Protein AF-A0A1I0P6A0-F1 (afdb_monomer_lite)

Sequence (98 aa):
MSAVTQSPRYTEISVSDHAYERWAERSSRPKLNPRVAWLEAIPVDYPSAKPPAEYARYHEVTEMILLADPNGRLVTCIPLEHRSQNEQQYVRSQVTDE

Secondary structure (DSSP, 8-state):
------PPPTTT-EE-HHHHHHHHHH-S-TTS-HHHHHHHPEEE--TT--TT--EEEEEGGGTEEEEE-TTSEEEEEEEGGGS-HHHHHHHHHTT---

Foldseek 3Di:
DPPLPDADALVQADEDPQALVQLCVQWPCNVDDVSVLVNQWAWDDDPPDDPQFDTWTARPVRQKIFTDGPRRYGDHIDRLVVDDPVRSVRRVVVPDDD

Structure (mmCIF, N/CA/C/O backbone):
data_AF-A0A1I0P6A0-F1
#
_entry.id   AF-A0A1I0P6A0-F1
#
loop_
_atom_site.group_PDB
_atom_site.id
_atom_site.type_symbol
_atom_site.label_atom_id
_atom_site.label_alt_id
_atom_site.label_comp_id
_atom_site.label_asym_id
_atom_site.label_entity_id
_atom_site.label_seq_id
_atom_site.pdbx_PDB_ins_code
_atom_site.Cartn_x
_atom_site.Cartn_y
_atom_site.Cartn_z
_atom_site.occupancy
_atom_site.B_iso_or_equiv
_atom_site.auth_seq_id
_atom_site.auth_comp_id
_atom_site.auth_asym_id
_atom_site.auth_atom_id
_atom_site.pdbx_PDB_model_num
ATOM 1 N N . MET A 1 1 ? -6.133 24.167 1.535 1.00 35.09 1 MET A N 1
ATOM 2 C CA . MET A 1 1 ? -6.410 23.101 0.554 1.00 35.09 1 MET A CA 1
ATOM 3 C C . MET A 1 1 ? -5.128 22.301 0.422 1.00 35.09 1 MET A C 1
ATOM 5 O O . MET A 1 1 ? -4.202 22.792 -0.210 1.00 35.09 1 MET A O 1
ATOM 9 N N . SER A 1 2 ? -5.002 21.174 1.130 1.00 38.56 2 SER A N 1
ATOM 10 C CA . SER A 1 2 ? -3.827 20.310 0.973 1.00 38.56 2 SER A CA 1
ATOM 11 C C . SER A 1 2 ? -3.871 19.728 -0.430 1.00 38.56 2 SER A C 1
ATOM 13 O O . SER A 1 2 ? -4.839 19.064 -0.792 1.00 38.56 2 SER A O 1
ATOM 15 N N . ALA A 1 3 ? -2.871 20.053 -1.242 1.00 42.69 3 ALA A N 1
ATOM 16 C CA . ALA A 1 3 ? -2.705 19.446 -2.546 1.00 42.69 3 ALA A CA 1
ATOM 17 C C . ALA A 1 3 ? -2.431 17.958 -2.314 1.00 42.69 3 ALA A C 1
ATOM 19 O O . ALA A 1 3 ? -1.350 17.597 -1.859 1.00 42.69 3 ALA A O 1
ATOM 20 N N . VAL A 1 4 ? -3.419 17.101 -2.572 1.00 56.06 4 VAL A N 1
ATOM 21 C CA . VAL A 1 4 ? -3.163 15.669 -2.713 1.00 56.06 4 VAL A CA 1
ATOM 22 C C . VAL A 1 4 ? -2.219 15.550 -3.904 1.00 56.06 4 VAL A C 1
ATOM 24 O O . VAL A 1 4 ? -2.630 15.767 -5.045 1.00 56.06 4 VAL A O 1
ATOM 27 N N . THR A 1 5 ? -0.933 15.313 -3.644 1.00 59.06 5 THR A N 1
ATOM 28 C CA . THR A 1 5 ? 0.062 15.100 -4.696 1.00 59.06 5 THR A CA 1
ATOM 29 C C . THR A 1 5 ? -0.458 13.994 -5.608 1.00 59.06 5 THR A C 1
ATOM 31 O O . THR A 1 5 ? -0.829 12.915 -5.140 1.00 59.06 5 THR A O 1
ATOM 34 N N . GLN A 1 6 ? -0.563 14.282 -6.906 1.00 72.19 6 GLN A N 1
ATOM 35 C CA . GLN A 1 6 ? -1.159 13.362 -7.868 1.00 72.19 6 GLN A CA 1
ATOM 36 C C . GLN A 1 6 ? -0.322 12.077 -7.922 1.00 72.19 6 GLN A C 1
ATOM 38 O O . GLN A 1 6 ? 0.782 12.069 -8.455 1.00 72.19 6 GLN A O 1
ATOM 43 N N . SER A 1 7 ? -0.835 10.996 -7.332 1.00 78.06 7 SER A N 1
ATOM 44 C CA . SER A 1 7 ? -0.147 9.703 -7.317 1.00 78.06 7 SER A CA 1
ATOM 45 C C . SER A 1 7 ? -0.170 9.038 -8.706 1.00 78.06 7 SER A C 1
ATOM 47 O O . SER A 1 7 ? -1.125 9.260 -9.462 1.00 78.06 7 SER A O 1
ATOM 49 N N . PRO A 1 8 ? 0.832 8.198 -9.046 1.00 81.69 8 PRO A N 1
ATOM 50 C CA . PRO A 1 8 ? 0.958 7.549 -10.350 1.00 81.69 8 PRO A CA 1
ATOM 51 C C . PRO A 1 8 ? -0.317 6.837 -10.800 1.00 81.69 8 PRO A C 1
ATOM 53 O O . PRO A 1 8 ? -0.996 6.172 -10.005 1.00 81.69 8 PRO A O 1
ATOM 56 N N . ARG A 1 9 ? -0.637 6.932 -12.095 1.00 82.44 9 ARG A N 1
ATOM 57 C CA . ARG A 1 9 ? -1.789 6.221 -12.668 1.00 82.44 9 ARG A CA 1
ATOM 58 C C . ARG A 1 9 ? -1.510 4.721 -12.741 1.00 82.44 9 ARG A C 1
ATOM 60 O O . ARG A 1 9 ? -0.367 4.281 -12.814 1.00 82.44 9 ARG A O 1
ATOM 67 N N . TYR A 1 10 ? -2.562 3.908 -12.821 1.00 77.19 10 TYR A N 1
ATOM 68 C CA . TYR A 1 10 ? -2.407 2.452 -12.944 1.00 77.19 10 TYR A CA 1
ATOM 69 C C . TYR A 1 10 ? -1.629 2.022 -14.205 1.00 77.19 10 TYR A C 1
ATOM 71 O O . TYR A 1 10 ? -0.966 0.984 -14.213 1.00 77.19 10 TYR A O 1
ATOM 79 N N . THR A 1 11 ? -1.708 2.794 -15.294 1.00 80.25 11 THR A N 1
ATOM 80 C CA . THR A 1 11 ? -0.961 2.536 -16.536 1.00 80.25 11 THR A CA 1
ATOM 81 C C 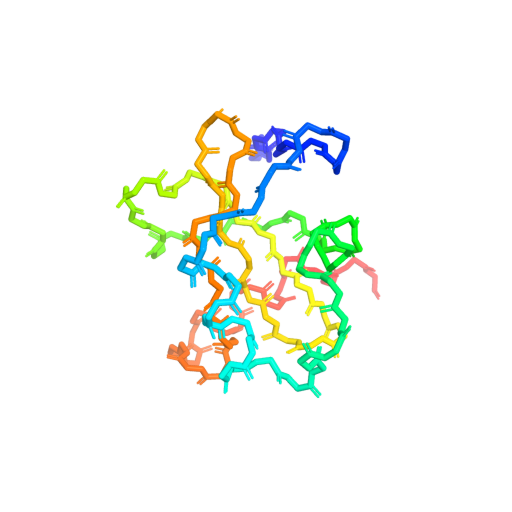. THR A 1 11 ? 0.537 2.748 -16.358 1.00 80.25 11 THR A C 1
ATOM 83 O O . THR A 1 11 ? 1.321 2.107 -17.048 1.00 80.25 11 THR A O 1
ATOM 86 N N . GLU A 1 12 ? 0.911 3.599 -15.406 1.00 84.00 12 GLU A N 1
ATOM 87 C CA . GLU A 1 12 ? 2.280 4.023 -15.110 1.00 84.00 12 GLU A CA 1
ATOM 88 C C . GLU A 1 12 ? 2.888 3.226 -13.947 1.00 84.00 12 GLU A C 1
ATOM 90 O O . GLU A 1 12 ? 4.095 3.291 -13.741 1.00 84.00 12 GLU A O 1
ATOM 95 N N . ILE A 1 13 ? 2.081 2.450 -13.205 1.00 92.81 13 ILE A N 1
ATOM 96 C CA . ILE A 1 13 ? 2.569 1.669 -12.067 1.00 92.81 13 ILE A CA 1
ATOM 97 C C . ILE A 1 13 ? 3.146 0.309 -12.504 1.00 92.81 13 ILE A C 1
ATOM 99 O O . ILE A 1 13 ? 2.492 -0.498 -13.176 1.00 92.81 13 ILE A O 1
ATOM 103 N N . SER A 1 14 ? 4.370 0.027 -12.068 1.00 96.06 14 SER A N 1
ATOM 104 C CA . SER A 1 14 ? 4.989 -1.303 -12.052 1.00 96.06 14 SER A CA 1
ATOM 105 C C . SER A 1 14 ? 4.987 -1.863 -10.628 1.00 96.06 14 SER A C 1
ATOM 107 O O . SER A 1 14 ? 4.869 -1.112 -9.665 1.00 96.06 14 SER A O 1
ATOM 109 N N . VAL A 1 15 ? 5.107 -3.179 -10.454 1.00 96.88 15 VAL A N 1
ATOM 110 C CA . VAL A 1 15 ? 5.115 -3.806 -9.119 1.00 96.88 15 VAL A CA 1
ATOM 111 C C . VAL A 1 15 ? 6.482 -4.434 -8.875 1.00 96.88 15 VAL A C 1
ATOM 113 O O . VAL A 1 15 ? 6.972 -5.181 -9.718 1.00 96.88 15 VAL A O 1
ATOM 116 N N . SER A 1 16 ? 7.129 -4.099 -7.756 1.00 97.38 16 SER A N 1
ATOM 117 C CA . SER A 1 16 ? 8.382 -4.749 -7.349 1.00 97.38 16 SER A CA 1
ATOM 118 C C . SER A 1 16 ? 8.157 -6.190 -6.884 1.00 97.38 16 SER A C 1
ATOM 120 O O . SER A 1 16 ? 7.087 -6.513 -6.369 1.00 97.38 16 SER A O 1
ATOM 122 N N . ASP A 1 17 ? 9.187 -7.034 -6.985 1.00 97.69 17 ASP A N 1
ATOM 123 C CA . ASP A 1 17 ? 9.141 -8.414 -6.475 1.00 97.69 17 ASP A CA 1
ATOM 124 C C . ASP A 1 17 ? 8.804 -8.436 -4.979 1.00 97.69 17 ASP A C 1
ATOM 126 O O . ASP A 1 17 ? 7.916 -9.164 -4.543 1.00 97.69 17 ASP A O 1
ATOM 130 N N . HIS A 1 18 ? 9.411 -7.527 -4.211 1.00 97.25 18 HIS A N 1
ATOM 131 C CA . HIS A 1 18 ? 9.107 -7.365 -2.793 1.00 97.25 18 HIS A CA 1
ATOM 132 C C . HIS A 1 18 ? 7.629 -7.037 -2.534 1.00 97.25 18 HIS A C 1
ATOM 134 O O . HIS A 1 18 ? 7.020 -7.584 -1.615 1.00 97.25 18 HIS A O 1
ATOM 140 N N . ALA A 1 19 ? 7.023 -6.150 -3.330 1.00 97.31 19 ALA A N 1
ATOM 141 C CA . ALA A 1 19 ? 5.603 -5.843 -3.194 1.00 97.31 19 ALA A CA 1
ATOM 142 C C . ALA A 1 19 ? 4.716 -7.052 -3.536 1.00 97.31 19 ALA A C 1
ATOM 144 O O . ALA A 1 19 ? 3.713 -7.255 -2.855 1.00 97.31 19 ALA A O 1
ATOM 145 N N . TYR A 1 20 ? 5.088 -7.877 -4.523 1.00 97.7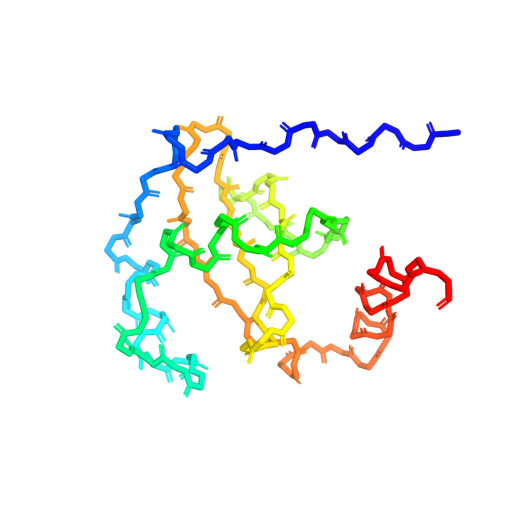5 20 TYR A N 1
ATOM 146 C CA . TYR A 1 20 ? 4.380 -9.131 -4.807 1.00 97.75 20 TYR A CA 1
ATOM 147 C C . TYR A 1 20 ? 4.448 -10.114 -3.636 1.00 97.75 20 TYR A C 1
ATOM 149 O O . TYR A 1 20 ? 3.415 -10.647 -3.235 1.00 97.75 20 TYR A O 1
ATOM 157 N N . GLU A 1 21 ? 5.633 -10.317 -3.059 1.00 97.81 21 GLU A N 1
ATOM 158 C CA . GLU A 1 21 ? 5.823 -11.186 -1.891 1.00 97.81 21 GLU A CA 1
ATOM 159 C C . GLU A 1 21 ? 4.971 -10.713 -0.710 1.00 97.81 21 GLU A C 1
ATOM 161 O O . GLU A 1 21 ? 4.173 -11.471 -0.160 1.00 97.81 21 GLU A O 1
ATOM 166 N N . ARG A 1 22 ? 5.065 -9.423 -0.359 1.00 98.06 22 ARG A N 1
ATOM 167 C CA . ARG A 1 22 ? 4.289 -8.864 0.757 1.00 98.06 22 ARG A CA 1
ATOM 168 C C . ARG A 1 22 ? 2.795 -8.890 0.507 1.00 98.06 22 ARG A C 1
ATOM 170 O O . ARG A 1 22 ? 2.040 -9.060 1.459 1.00 98.06 22 ARG A O 1
ATOM 177 N N . TRP A 1 23 ? 2.360 -8.744 -0.738 1.00 98.12 23 TRP A N 1
ATOM 178 C CA . TRP A 1 23 ? 0.953 -8.874 -1.079 1.00 98.12 23 TRP A CA 1
ATOM 179 C C . TRP A 1 23 ? 0.454 -10.302 -0.875 1.00 98.12 23 TRP A C 1
ATOM 181 O O . TRP A 1 23 ? -0.568 -10.494 -0.220 1.00 98.12 23 TRP A O 1
ATOM 191 N N . ALA A 1 24 ? 1.188 -11.294 -1.383 1.00 97.50 24 ALA A N 1
ATOM 192 C CA . ALA A 1 24 ? 0.836 -12.702 -1.229 1.00 97.50 24 ALA A CA 1
ATOM 193 C C . ALA A 1 24 ? 0.772 -13.127 0.249 1.00 97.50 24 ALA A C 1
ATOM 195 O O . ALA A 1 24 ? -0.084 -13.926 0.617 1.00 97.50 24 ALA A O 1
ATOM 196 N N . GLU A 1 25 ? 1.647 -12.569 1.089 1.00 97.44 25 GLU A N 1
ATOM 197 C CA . GLU A 1 25 ? 1.690 -12.843 2.528 1.00 97.44 25 GLU A CA 1
ATOM 198 C C . GLU A 1 25 ? 0.597 -12.127 3.334 1.00 97.44 25 GLU A C 1
ATOM 200 O O . GLU A 1 25 ? 0.106 -12.680 4.315 1.00 97.44 25 GLU A O 1
ATOM 205 N N . ARG A 1 26 ? 0.277 -10.872 2.992 1.00 97.25 26 ARG A N 1
ATOM 206 C CA . ARG A 1 26 ? -0.459 -9.962 3.892 1.00 97.25 26 ARG A CA 1
ATOM 207 C C . ARG A 1 26 ? -1.861 -9.605 3.418 1.00 97.25 26 ARG A C 1
ATOM 209 O O . ARG A 1 26 ? -2.667 -9.162 4.225 1.00 97.25 26 ARG A O 1
ATOM 216 N N . SER A 1 27 ? -2.139 -9.719 2.122 1.00 96.94 27 SER A N 1
ATOM 217 C CA . SER A 1 27 ? -3.440 -9.347 1.572 1.00 96.94 27 SER A CA 1
ATOM 218 C C . SER A 1 27 ? -4.487 -10.409 1.888 1.00 96.94 27 SER A 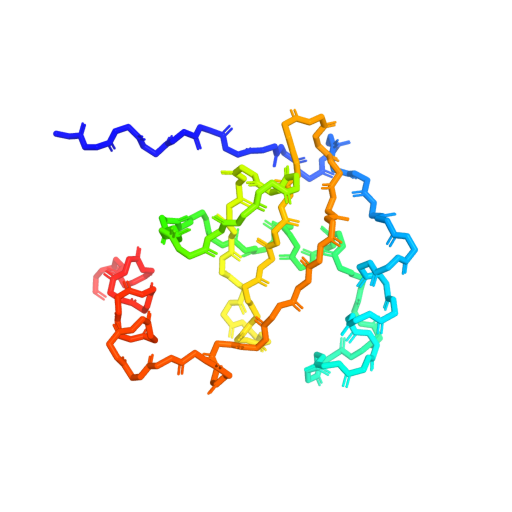C 1
ATOM 220 O O . SER A 1 27 ? -4.244 -11.604 1.727 1.00 96.94 27 SER A O 1
ATOM 222 N N . SER A 1 28 ? -5.704 -9.977 2.215 1.00 96.06 28 SER A N 1
ATOM 223 C CA . SER A 1 28 ? -6.876 -10.858 2.293 1.00 96.06 28 SER A CA 1
ATOM 224 C C . SER A 1 28 ? -7.296 -11.423 0.924 1.00 96.06 28 SER A C 1
ATOM 226 O O . SER A 1 28 ? -8.092 -12.361 0.852 1.00 96.06 28 SER A O 1
ATOM 228 N N . ARG A 1 29 ? -6.752 -10.887 -0.182 1.00 96.81 29 ARG A N 1
ATOM 229 C CA . ARG A 1 29 ? -6.992 -11.345 -1.562 1.00 96.81 29 ARG A CA 1
ATOM 230 C C . ARG A 1 29 ? -5.673 -11.584 -2.312 1.00 96.81 29 ARG A C 1
ATOM 232 O O . ARG A 1 29 ? -5.391 -10.887 -3.288 1.00 96.81 29 ARG A O 1
ATOM 239 N N . PRO A 1 30 ? -4.881 -12.608 -1.950 1.00 96.06 30 PRO A N 1
ATOM 240 C CA . PRO A 1 30 ? -3.539 -12.815 -2.509 1.00 96.06 30 PRO A CA 1
ATOM 241 C C . PRO A 1 30 ? -3.529 -13.136 -4.014 1.00 96.06 30 PRO A C 1
ATOM 243 O O . PRO A 1 30 ? -2.513 -12.959 -4.677 1.00 96.06 30 PRO A O 1
ATOM 246 N N . LYS A 1 31 ? -4.661 -13.588 -4.578 1.00 96.31 31 LYS A N 1
ATOM 247 C CA . LYS A 1 31 ? -4.815 -13.862 -6.020 1.00 96.31 31 LYS A CA 1
ATOM 248 C C . LYS A 1 31 ? -5.132 -12.615 -6.858 1.00 96.31 31 LYS A C 1
ATOM 250 O O . LYS A 1 31 ? -5.024 -12.676 -8.080 1.00 96.31 31 LYS A O 1
ATOM 255 N N . LEU A 1 32 ? -5.556 -11.513 -6.233 1.00 95.12 32 LEU A N 1
ATOM 256 C CA . LEU A 1 32 ? -5.754 -10.237 -6.924 1.00 95.12 32 LEU A CA 1
ATOM 257 C C . LEU A 1 32 ? -4.381 -9.641 -7.255 1.00 95.12 32 LEU A C 1
ATOM 259 O O . LEU A 1 32 ? -3.479 -9.684 -6.425 1.00 95.12 32 LEU A O 1
ATOM 263 N N . ASN A 1 33 ? -4.210 -9.079 -8.450 1.00 94.44 33 ASN A N 1
ATOM 264 C CA . ASN A 1 33 ? -2.953 -8.430 -8.813 1.00 94.44 33 ASN A CA 1
ATOM 265 C C . ASN A 1 33 ? -2.804 -7.095 -8.040 1.00 94.44 33 ASN A C 1
ATOM 267 O O . ASN A 1 33 ? -3.708 -6.261 -8.138 1.00 94.44 33 ASN A O 1
ATOM 271 N N . PRO A 1 34 ? -1.679 -6.830 -7.341 1.00 96.00 34 PRO A N 1
ATOM 272 C CA . PRO A 1 34 ? -1.450 -5.569 -6.620 1.00 96.00 34 PRO A CA 1
ATOM 273 C C . PRO A 1 34 ? -1.609 -4.315 -7.489 1.00 96.00 34 PRO A C 1
ATOM 275 O O . PRO A 1 34 ? -2.022 -3.265 -7.006 1.00 96.00 34 PRO A O 1
ATOM 278 N N . ARG A 1 35 ? -1.316 -4.416 -8.790 1.00 95.50 35 ARG A N 1
ATOM 279 C CA . ARG A 1 35 ? -1.519 -3.329 -9.755 1.00 95.50 35 ARG A CA 1
ATOM 280 C C . ARG A 1 35 ? -2.996 -2.986 -9.949 1.00 95.50 35 ARG A C 1
ATOM 282 O O . ARG A 1 35 ? -3.326 -1.820 -10.138 1.00 95.50 35 ARG A O 1
ATOM 289 N N . VAL A 1 36 ? -3.870 -3.991 -9.910 1.00 94.94 36 VAL A N 1
ATOM 290 C CA . VAL A 1 36 ? -5.326 -3.790 -9.966 1.00 94.94 36 VAL A CA 1
ATOM 291 C C . VAL A 1 36 ? -5.809 -3.185 -8.651 1.00 94.94 36 VAL A C 1
ATOM 293 O O . VAL A 1 36 ? -6.541 -2.206 -8.676 1.00 94.94 36 VAL A O 1
ATOM 296 N N . ALA A 1 37 ? -5.299 -3.659 -7.511 1.00 96.44 37 ALA A N 1
ATOM 297 C CA . ALA A 1 37 ? -5.589 -3.026 -6.225 1.00 96.44 37 ALA A CA 1
ATOM 298 C C . ALA A 1 37 ? -5.164 -1.542 -6.201 1.00 96.44 37 ALA A C 1
ATOM 300 O O . ALA A 1 37 ? -5.894 -0.706 -5.691 1.00 96.44 37 ALA A O 1
ATOM 301 N N . TRP A 1 38 ? -4.026 -1.177 -6.809 1.00 96.56 38 TRP A N 1
ATOM 302 C CA . TRP A 1 38 ? -3.599 0.226 -6.941 1.00 96.56 38 TRP A CA 1
ATOM 303 C C . TRP A 1 38 ? -4.559 1.086 -7.773 1.00 96.56 38 TRP A C 1
ATOM 305 O O . TRP A 1 38 ? -4.758 2.262 -7.459 1.00 96.56 38 TRP A O 1
ATOM 315 N N . LEU A 1 39 ? -5.130 0.515 -8.840 1.00 94.62 39 LEU A N 1
ATOM 316 C CA . LEU A 1 39 ? -6.138 1.177 -9.672 1.00 94.62 39 LEU A CA 1
ATOM 317 C C . LEU A 1 39 ? -7.389 1.520 -8.856 1.00 94.62 39 LEU A C 1
ATOM 319 O O . LEU A 1 39 ? -7.895 2.630 -8.979 1.00 94.62 39 LEU A O 1
ATOM 323 N N . GLU A 1 40 ? -7.854 0.576 -8.041 1.00 94.44 40 GLU A N 1
ATOM 324 C CA . GLU A 1 40 ? -9.069 0.697 -7.225 1.00 94.44 40 GLU A CA 1
ATOM 325 C C . GLU A 1 40 ? -8.839 1.487 -5.923 1.00 94.44 40 GLU A C 1
ATOM 327 O O . GLU A 1 40 ? -9.792 1.920 -5.284 1.00 94.44 40 GLU A O 1
ATOM 332 N N . ALA A 1 41 ? -7.582 1.679 -5.517 1.00 95.81 41 ALA A N 1
ATOM 333 C CA . ALA A 1 41 ? -7.229 2.328 -4.261 1.00 95.81 41 ALA A CA 1
ATOM 334 C C . ALA A 1 41 ? -7.338 3.859 -4.310 1.00 95.81 41 ALA A C 1
ATOM 336 O O . ALA A 1 41 ? -6.991 4.511 -5.300 1.00 95.81 41 ALA A O 1
ATOM 337 N N . ILE A 1 42 ? -7.720 4.431 -3.172 1.00 94.81 42 ILE A N 1
ATOM 338 C CA . ILE A 1 42 ? -7.926 5.865 -2.976 1.00 94.81 42 ILE A CA 1
ATOM 339 C C . ILE A 1 42 ? -6.613 6.502 -2.497 1.00 94.81 42 ILE A C 1
ATOM 341 O O . ILE A 1 42 ? -6.008 5.988 -1.555 1.00 94.81 42 ILE A O 1
ATOM 345 N N . PRO A 1 43 ? -6.124 7.594 -3.112 1.00 95.44 43 PRO A N 1
ATOM 346 C CA . PRO A 1 43 ? -4.976 8.339 -2.597 1.00 95.44 43 PRO A CA 1
ATOM 347 C C . PRO A 1 43 ? -5.207 8.838 -1.171 1.00 95.44 43 PRO A C 1
ATOM 349 O O . PRO A 1 43 ? -6.238 9.438 -0.890 1.00 95.44 43 PRO A O 1
ATOM 352 N N . VAL A 1 44 ? -4.230 8.619 -0.293 1.00 95.31 44 VAL A N 1
ATOM 353 C CA . VAL A 1 44 ? -4.274 9.070 1.105 1.00 95.31 44 VAL A CA 1
ATOM 354 C C . VAL A 1 44 ? -2.937 9.683 1.497 1.00 95.31 44 VAL A C 1
ATOM 356 O O . VAL A 1 44 ? -1.885 9.263 1.011 1.00 95.31 44 VAL A O 1
ATOM 359 N N . ASP A 1 45 ? -2.966 10.649 2.406 1.00 94.38 45 ASP A N 1
ATOM 360 C CA . ASP A 1 45 ? -1.787 11.040 3.161 1.00 94.38 45 ASP A CA 1
ATOM 361 C C . ASP A 1 45 ? -1.414 9.922 4.141 1.00 94.38 45 ASP A C 1
ATOM 363 O O . ASP A 1 45 ? -2.259 9.369 4.859 1.00 94.38 45 ASP A O 1
ATOM 367 N N . TYR A 1 46 ? -0.128 9.588 4.162 1.00 94.19 46 TYR A N 1
ATOM 368 C CA . TYR A 1 46 ? 0.427 8.554 5.019 1.00 94.19 46 TYR A CA 1
ATOM 369 C C . TYR A 1 46 ? 1.789 9.001 5.575 1.00 94.19 46 TYR A C 1
ATOM 371 O O . TYR A 1 46 ? 2.833 8.612 5.044 1.00 94.19 46 TYR A O 1
ATOM 379 N N . PRO A 1 47 ? 1.804 9.780 6.677 1.00 89.50 47 PRO A N 1
ATOM 380 C CA . PRO A 1 47 ? 3.021 10.385 7.238 1.00 89.50 47 PRO A CA 1
ATOM 381 C C . PRO A 1 47 ? 4.104 9.383 7.660 1.00 89.50 47 PRO A C 1
ATOM 383 O O . PRO A 1 47 ? 5.274 9.734 7.793 1.00 89.50 47 PRO A O 1
ATOM 386 N N . SER A 1 48 ? 3.717 8.126 7.879 1.00 92.69 48 SER A N 1
ATOM 387 C CA . SER A 1 48 ? 4.618 7.029 8.240 1.00 92.69 48 SER A CA 1
ATOM 388 C C . SER A 1 48 ? 5.315 6.383 7.035 1.00 92.69 48 SER A C 1
ATOM 390 O O . SER A 1 48 ? 6.112 5.456 7.224 1.00 92.69 48 SER A O 1
ATOM 392 N N . ALA A 1 49 ? 5.035 6.833 5.805 1.00 92.62 49 ALA A N 1
ATOM 393 C CA . ALA A 1 49 ? 5.783 6.430 4.621 1.00 92.62 49 ALA A CA 1
ATOM 394 C C . ALA A 1 49 ? 7.270 6.785 4.783 1.00 92.62 49 ALA A C 1
ATOM 396 O O . ALA A 1 49 ? 7.636 7.840 5.298 1.00 92.62 49 ALA A O 1
ATOM 397 N N . LYS A 1 50 ? 8.146 5.880 4.346 1.00 92.25 50 LYS A N 1
ATOM 398 C CA . LYS A 1 50 ? 9.598 6.080 4.353 1.00 92.25 50 LYS A CA 1
ATOM 399 C C . LYS A 1 50 ? 10.148 5.853 2.951 1.00 92.25 50 LYS A C 1
ATOM 401 O O . LYS A 1 50 ? 9.588 5.015 2.237 1.00 92.25 50 LYS A O 1
ATOM 406 N N . PRO A 1 51 ? 11.274 6.497 2.587 1.00 92.31 51 PRO A N 1
ATOM 407 C CA . PRO A 1 51 ? 11.955 6.211 1.334 1.00 92.31 51 PRO A CA 1
ATOM 408 C C . PRO A 1 51 ? 12.150 4.697 1.132 1.00 92.31 51 PRO A C 1
ATOM 410 O O . PRO A 1 51 ? 12.498 3.996 2.087 1.00 92.31 51 PRO A O 1
ATOM 413 N N . PRO A 1 52 ? 11.924 4.178 -0.086 1.00 93.81 52 PRO A N 1
ATOM 414 C CA . PRO A 1 52 ? 11.673 4.928 -1.321 1.00 93.81 52 PRO A CA 1
ATOM 415 C C . PRO A 1 52 ? 10.209 5.354 -1.550 1.00 93.81 52 PRO A C 1
ATOM 417 O O . PRO A 1 52 ? 9.930 5.951 -2.581 1.00 93.81 52 PRO A O 1
ATOM 420 N N . ALA A 1 53 ? 9.272 5.046 -0.648 1.00 95.25 53 ALA A N 1
ATOM 421 C CA . ALA A 1 53 ? 7.865 5.385 -0.846 1.00 95.25 53 ALA A CA 1
ATOM 422 C C . ALA A 1 53 ? 7.608 6.894 -0.701 1.00 95.25 53 ALA A C 1
ATOM 424 O O . ALA A 1 53 ? 7.995 7.491 0.303 1.00 95.25 53 ALA A O 1
ATOM 425 N N . GLU A 1 54 ? 6.904 7.467 -1.677 1.00 94.75 54 GLU A N 1
ATOM 426 C CA . GLU A 1 54 ? 6.432 8.860 -1.676 1.00 94.75 54 GLU A CA 1
ATOM 427 C C . GLU A 1 54 ? 4.905 8.941 -1.803 1.00 94.75 54 GLU A C 1
ATOM 429 O O . GLU A 1 54 ? 4.282 9.855 -1.270 1.00 94.75 54 GLU A O 1
ATOM 434 N N . TYR A 1 55 ? 4.281 7.953 -2.451 1.00 95.56 55 TYR A N 1
ATOM 435 C CA . TYR A 1 55 ? 2.836 7.916 -2.651 1.00 95.56 55 TYR A CA 1
ATOM 436 C C . TYR A 1 55 ? 2.201 6.781 -1.864 1.00 95.56 55 TYR A C 1
ATOM 438 O O . TYR A 1 55 ? 2.676 5.642 -1.908 1.00 95.56 55 TYR A O 1
ATOM 446 N N . ALA A 1 56 ? 1.080 7.078 -1.211 1.00 96.56 56 ALA A N 1
ATOM 447 C CA . ALA A 1 56 ? 0.251 6.093 -0.544 1.00 96.56 56 ALA A CA 1
ATOM 448 C C . ALA A 1 56 ? -1.160 6.077 -1.134 1.00 96.56 56 ALA A C 1
ATOM 450 O O . ALA A 1 56 ? -1.750 7.116 -1.442 1.00 96.56 56 ALA A O 1
ATOM 451 N N . ARG A 1 57 ? -1.707 4.873 -1.288 1.00 97.19 57 ARG A N 1
ATOM 452 C CA . ARG A 1 57 ? -3.124 4.663 -1.579 1.00 97.19 57 ARG A CA 1
ATOM 453 C C . ARG A 1 57 ? -3.705 3.624 -0.636 1.00 97.19 57 ARG A C 1
ATOM 455 O O . ARG A 1 57 ? -3.045 2.631 -0.338 1.00 97.19 57 ARG A O 1
ATOM 462 N N . TYR A 1 58 ? -4.934 3.830 -0.191 1.00 97.50 58 TYR A N 1
ATOM 463 C CA . TYR A 1 58 ? -5.677 2.882 0.623 1.00 97.50 58 TYR A CA 1
ATOM 464 C C . TYR A 1 58 ? -6.653 2.087 -0.245 1.00 97.50 58 TYR A C 1
ATOM 466 O O . TYR A 1 58 ? -7.500 2.653 -0.933 1.00 97.50 58 TYR A O 1
ATOM 474 N N . HIS A 1 59 ? -6.512 0.765 -0.238 1.00 97.25 59 HIS A N 1
ATOM 475 C CA . HIS A 1 59 ? -7.397 -0.149 -0.946 1.00 97.25 59 HIS A CA 1
ATOM 476 C C . HIS A 1 59 ? -8.414 -0.732 0.035 1.00 97.25 59 HIS A C 1
ATOM 478 O O . HIS A 1 59 ? -8.108 -1.696 0.741 1.00 97.25 59 HIS A O 1
ATOM 484 N N . GLU A 1 60 ? -9.612 -0.149 0.077 1.00 96.00 60 GLU A N 1
ATOM 485 C CA . GLU A 1 60 ? -10.648 -0.457 1.074 1.00 96.00 60 GLU A CA 1
ATOM 486 C C . GLU A 1 60 ? -11.039 -1.936 1.086 1.00 96.00 60 GLU A C 1
ATOM 488 O O . GLU A 1 60 ? -11.142 -2.550 2.142 1.00 96.00 60 GLU A O 1
ATOM 493 N N . VAL A 1 61 ? -11.164 -2.544 -0.097 1.00 96.25 61 VAL A N 1
ATOM 494 C CA . VAL A 1 61 ? -11.606 -3.937 -0.262 1.00 96.25 61 VAL A CA 1
ATOM 495 C C . VAL A 1 61 ? -10.677 -4.942 0.428 1.00 96.25 61 VAL A C 1
ATOM 497 O O . VAL A 1 61 ? -11.130 -6.003 0.859 1.00 96.25 61 VAL A O 1
ATOM 500 N N . THR A 1 62 ? -9.378 -4.645 0.506 1.00 97.06 62 THR A N 1
ATOM 501 C CA . THR A 1 62 ? -8.403 -5.498 1.208 1.00 97.06 62 THR A CA 1
ATOM 502 C C . THR A 1 62 ? -7.874 -4.867 2.491 1.00 97.06 62 THR A C 1
ATOM 504 O O . THR A 1 62 ? -6.995 -5.453 3.110 1.00 97.06 62 THR A O 1
ATOM 507 N N . GLU A 1 63 ? -8.339 -3.668 2.843 1.00 97.31 63 GLU A N 1
ATOM 508 C CA . GLU A 1 63 ? -7.806 -2.824 3.918 1.00 97.31 63 GLU A CA 1
ATOM 509 C C . GLU A 1 63 ? -6.269 -2.675 3.882 1.00 97.31 63 GLU A C 1
ATOM 511 O O . GLU A 1 63 ? -5.591 -2.644 4.911 1.00 97.31 63 GLU A O 1
ATOM 516 N N . MET A 1 64 ? -5.694 -2.579 2.677 1.00 98.25 64 MET A N 1
ATOM 517 C CA . MET A 1 64 ? -4.242 -2.472 2.485 1.00 98.25 64 MET A CA 1
ATOM 518 C C . MET A 1 64 ? -3.840 -1.033 2.178 1.00 98.25 64 MET A C 1
ATOM 520 O O . MET A 1 64 ? -4.419 -0.389 1.307 1.00 98.25 64 MET A O 1
ATOM 524 N N . ILE A 1 65 ? -2.774 -0.562 2.818 1.00 97.94 65 ILE A N 1
ATOM 525 C CA . ILE A 1 65 ? -2.021 0.615 2.389 1.00 97.94 65 ILE A CA 1
ATOM 526 C C . ILE A 1 65 ? -1.001 0.157 1.346 1.00 97.94 65 ILE A C 1
ATOM 528 O O . ILE A 1 65 ? -0.137 -0.680 1.623 1.00 97.94 65 ILE A O 1
ATOM 532 N N . LEU A 1 66 ? -1.101 0.709 0.146 1.00 98.00 66 LEU A N 1
ATOM 533 C CA . LEU A 1 66 ? -0.209 0.479 -0.980 1.00 98.00 66 LEU A CA 1
ATOM 534 C C . LEU A 1 66 ? 0.776 1.642 -1.080 1.00 98.00 66 LEU A C 1
ATOM 536 O O . LEU A 1 66 ? 0.353 2.796 -1.080 1.00 98.00 66 LEU A O 1
ATOM 540 N N . LEU A 1 67 ? 2.072 1.344 -1.174 1.00 97.56 67 LEU A N 1
ATOM 541 C CA . LEU A 1 67 ? 3.132 2.351 -1.179 1.00 97.56 67 LEU A CA 1
ATOM 542 C C . LEU A 1 67 ? 3.934 2.296 -2.477 1.00 97.56 67 LEU A C 1
ATOM 544 O O . LEU A 1 67 ? 4.476 1.242 -2.824 1.00 97.56 67 LEU A O 1
ATOM 548 N N . ALA A 1 68 ? 4.038 3.432 -3.163 1.00 97.50 68 ALA A N 1
ATOM 549 C CA . ALA A 1 68 ? 4.781 3.574 -4.408 1.00 97.50 68 ALA A CA 1
ATOM 550 C C . ALA A 1 68 ? 5.879 4.634 -4.316 1.00 97.50 68 ALA A C 1
ATOM 552 O O . ALA A 1 68 ? 5.771 5.605 -3.564 1.00 97.50 68 ALA A O 1
ATOM 553 N N . ASP A 1 69 ? 6.939 4.426 -5.090 1.00 96.12 69 ASP A N 1
ATOM 554 C CA . AS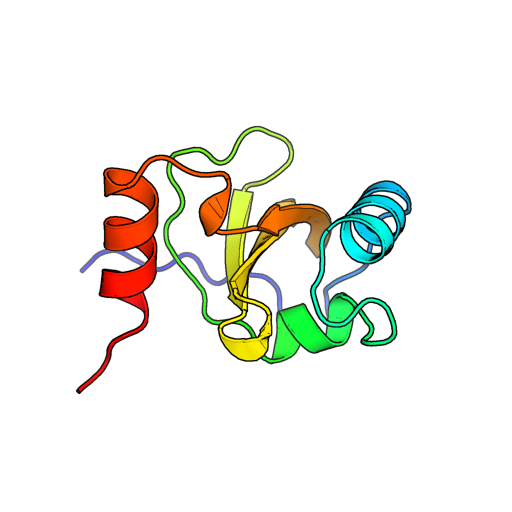P A 1 69 ? 8.026 5.384 -5.253 1.00 96.12 69 ASP A CA 1
ATOM 555 C C . ASP A 1 69 ? 7.696 6.472 -6.303 1.00 96.12 69 ASP A C 1
ATOM 557 O O . ASP A 1 69 ? 6.706 6.350 -7.040 1.00 96.12 69 ASP A O 1
ATOM 561 N N . PRO A 1 70 ? 8.529 7.526 -6.411 1.00 92.88 70 PRO A N 1
ATOM 562 C CA . PRO A 1 70 ? 8.343 8.615 -7.377 1.00 92.88 70 PRO A CA 1
ATOM 563 C C . PRO A 1 70 ? 8.361 8.183 -8.847 1.00 9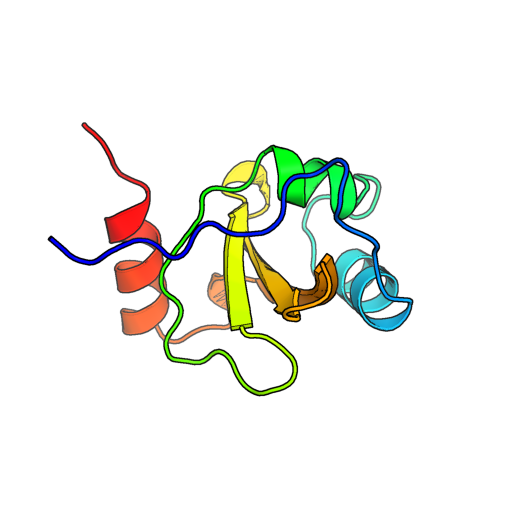2.88 70 PRO A C 1
ATOM 565 O O . PRO A 1 70 ? 7.853 8.893 -9.710 1.00 92.88 70 PRO A O 1
ATOM 568 N N . ASN A 1 71 ? 8.934 7.015 -9.147 1.00 93.31 71 ASN A N 1
ATOM 569 C CA . ASN A 1 71 ? 9.078 6.500 -10.507 1.00 93.31 71 ASN A CA 1
ATOM 570 C C . ASN A 1 71 ? 7.891 5.627 -10.936 1.00 93.31 71 ASN A C 1
ATOM 572 O O . ASN A 1 71 ? 7.942 5.000 -11.994 1.00 93.31 71 ASN A O 1
ATOM 576 N N . GLY A 1 72 ? 6.838 5.539 -10.119 1.00 93.38 72 GLY A N 1
ATOM 577 C CA . GLY A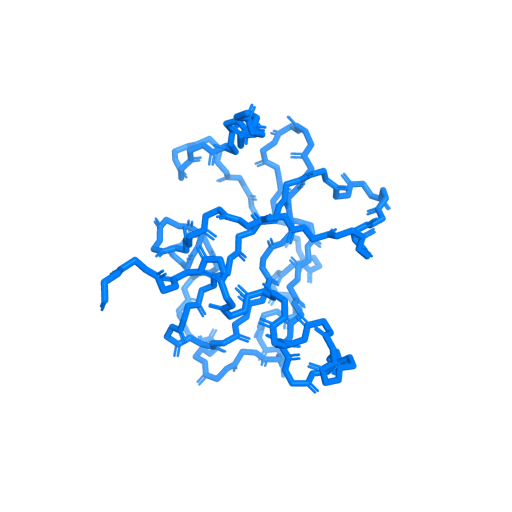 1 72 ? 5.696 4.686 -10.420 1.00 93.38 72 GLY A CA 1
ATOM 578 C C . GLY A 1 72 ? 5.997 3.205 -10.193 1.00 93.38 72 GLY A C 1
ATOM 579 O O . GLY A 1 72 ? 5.510 2.345 -10.924 1.00 93.38 72 GLY A O 1
ATOM 580 N N . ARG A 1 73 ? 6.789 2.854 -9.179 1.00 96.94 73 ARG A N 1
ATOM 581 C CA . ARG A 1 73 ? 6.949 1.460 -8.749 1.00 96.94 73 ARG A CA 1
ATOM 582 C C . ARG A 1 73 ? 6.269 1.243 -7.407 1.00 96.94 73 ARG A C 1
ATOM 584 O O . ARG A 1 73 ? 6.609 1.894 -6.427 1.00 96.94 73 ARG A O 1
ATOM 591 N N . LEU A 1 74 ? 5.349 0.283 -7.327 1.00 97.12 74 LEU A N 1
ATOM 592 C CA . LEU A 1 74 ? 4.814 -0.207 -6.060 1.00 97.12 74 LEU A CA 1
ATOM 593 C C . LEU A 1 74 ? 5.930 -0.952 -5.316 1.00 97.12 74 LEU A C 1
ATOM 595 O O . LEU A 1 74 ? 6.418 -1.994 -5.773 1.00 97.12 74 LEU A O 1
ATOM 599 N N . VAL A 1 75 ? 6.355 -0.400 -4.183 1.00 97.81 75 VAL A N 1
ATOM 600 C CA . VAL A 1 75 ? 7.520 -0.873 -3.424 1.00 97.81 75 VAL A CA 1
ATOM 601 C C . VAL A 1 75 ? 7.135 -1.762 -2.253 1.00 97.81 75 VAL A C 1
ATOM 603 O O . VAL A 1 75 ? 7.898 -2.655 -1.902 1.00 97.81 75 VAL A O 1
ATOM 606 N N . THR A 1 76 ? 5.957 -1.570 -1.654 1.00 97.62 76 THR A N 1
ATOM 607 C CA . THR A 1 76 ? 5.458 -2.453 -0.592 1.00 97.62 76 THR A CA 1
ATOM 608 C C . THR A 1 76 ? 3.958 -2.262 -0.347 1.00 97.62 76 THR A C 1
ATOM 610 O O . THR A 1 76 ? 3.328 -1.356 -0.897 1.00 97.62 76 THR A O 1
ATOM 613 N N . CYS A 1 77 ? 3.390 -3.113 0.505 1.00 97.62 77 CYS A N 1
ATOM 614 C CA . CYS A 1 77 ? 2.024 -2.996 1.000 1.00 97.62 77 CYS A CA 1
ATOM 615 C C . CYS A 1 77 ? 1.925 -3.417 2.476 1.00 97.62 77 CYS A C 1
ATOM 617 O O . CYS A 1 77 ? 2.641 -4.317 2.941 1.00 97.62 77 CYS A O 1
ATOM 619 N N . ILE A 1 78 ? 1.035 -2.762 3.222 1.00 97.38 78 ILE A N 1
ATOM 620 C CA . ILE A 1 78 ? 0.886 -2.914 4.674 1.00 97.38 78 ILE A CA 1
ATOM 621 C C . ILE A 1 78 ? -0.610 -3.009 5.017 1.00 97.38 78 ILE A C 1
ATOM 623 O O . ILE A 1 78 ? -1.346 -2.104 4.633 1.00 97.38 78 ILE A O 1
ATOM 627 N N . PRO A 1 79 ? -1.072 -4.041 5.745 1.00 97.69 79 PRO A N 1
ATOM 628 C CA . PRO A 1 79 ? -2.425 -4.062 6.297 1.00 97.69 79 PRO A CA 1
ATOM 629 C C . PRO A 1 79 ? -2.648 -2.867 7.217 1.00 97.69 79 PRO A C 1
ATOM 631 O O . PRO A 1 79 ? -1.800 -2.571 8.065 1.00 97.69 79 PRO A O 1
ATOM 634 N N . LEU A 1 80 ? -3.784 -2.188 7.078 1.00 97.12 80 LEU A N 1
ATOM 635 C CA . LEU A 1 80 ? -4.100 -1.034 7.915 1.00 97.12 80 LEU A CA 1
ATOM 636 C C . LEU A 1 80 ? -4.122 -1.419 9.402 1.00 97.12 80 LEU A C 1
ATOM 638 O O . LEU A 1 80 ? -3.591 -0.690 10.235 1.00 97.12 80 LEU A O 1
ATOM 642 N N . GLU A 1 81 ? -4.621 -2.612 9.729 1.00 97.12 81 GLU A N 1
ATOM 643 C CA . GLU A 1 81 ? -4.653 -3.155 11.093 1.00 97.12 81 GLU A CA 1
ATOM 644 C C . GLU A 1 81 ? -3.270 -3.289 11.759 1.00 97.12 81 GLU A C 1
ATOM 646 O O . GLU A 1 81 ? -3.168 -3.268 12.984 1.00 97.12 81 GLU A O 1
ATOM 651 N N . HIS A 1 82 ? -2.182 -3.349 10.981 1.00 96.31 82 HIS A N 1
ATOM 652 C CA . HIS A 1 82 ? -0.817 -3.369 11.518 1.00 96.31 82 HIS A CA 1
ATOM 653 C C . HIS A 1 82 ? -0.331 -1.988 11.980 1.00 96.31 82 HIS A C 1
ATOM 655 O O . HIS A 1 82 ? 0.837 -1.846 12.361 1.00 96.31 82 HIS A O 1
ATOM 661 N N . ARG A 1 83 ? -1.137 -0.934 11.823 1.00 95.94 83 ARG A N 1
ATOM 662 C CA . ARG A 1 83 ? -0.815 0.445 12.219 1.00 95.94 83 ARG A CA 1
ATOM 663 C C . ARG A 1 83 ? -1.459 0.781 13.556 1.00 95.94 83 ARG A C 1
ATOM 665 O O . ARG A 1 83 ? -2.388 0.106 13.999 1.00 95.94 83 ARG A O 1
ATOM 672 N N . SER A 1 84 ? -0.962 1.831 14.206 1.00 96.62 84 SER A N 1
ATOM 673 C CA . SER A 1 84 ? -1.567 2.314 15.450 1.00 96.62 84 SER A CA 1
ATOM 674 C C . SER A 1 84 ? -3.028 2.723 15.225 1.00 96.62 84 SER A C 1
ATOM 676 O O . SER A 1 84 ? -3.384 3.152 14.131 1.00 96.62 84 SER A O 1
ATOM 678 N N . GLN A 1 85 ? -3.880 2.634 16.252 1.00 96.31 85 GLN A N 1
ATOM 679 C CA . GLN A 1 85 ? -5.297 3.018 16.127 1.00 96.31 85 GLN A CA 1
ATOM 680 C C . GLN A 1 85 ? -5.473 4.447 15.591 1.00 96.31 85 GLN A C 1
ATOM 682 O O . GLN A 1 85 ? -6.333 4.681 14.746 1.00 96.31 85 GLN A O 1
ATOM 687 N N . ASN A 1 86 ? -4.607 5.373 16.012 1.00 95.94 86 ASN A N 1
ATOM 688 C CA . ASN A 1 86 ? -4.613 6.752 15.528 1.00 95.94 86 ASN A CA 1
ATOM 689 C C . ASN A 1 86 ? -4.329 6.832 14.022 1.00 95.94 86 ASN A C 1
ATOM 691 O O . ASN A 1 86 ? -5.037 7.532 13.307 1.00 95.94 86 ASN A O 1
ATOM 695 N N . GLU A 1 87 ? -3.332 6.098 13.520 1.00 95.44 87 GLU A N 1
ATOM 696 C CA . GLU A 1 87 ? -3.056 6.035 12.078 1.00 95.44 87 GLU A CA 1
ATOM 697 C C . GLU A 1 87 ? -4.189 5.352 11.309 1.00 95.44 87 GLU A C 1
ATOM 699 O O . GLU A 1 87 ? -4.545 5.807 10.224 1.00 95.44 87 GLU A O 1
ATOM 704 N N . GLN A 1 88 ? -4.779 4.288 11.864 1.00 96.88 88 GLN A N 1
ATOM 705 C CA . GLN A 1 88 ? -5.928 3.622 11.248 1.00 96.88 88 GLN A CA 1
ATOM 706 C C . GLN A 1 88 ? -7.097 4.588 11.071 1.00 96.88 88 GLN A C 1
ATOM 708 O O . GLN A 1 88 ? -7.676 4.676 9.989 1.00 96.88 88 GLN A O 1
ATOM 713 N N . GLN A 1 89 ? -7.431 5.326 12.131 1.00 95.69 89 GLN A N 1
ATOM 714 C CA . GLN A 1 89 ? -8.493 6.322 12.107 1.00 95.69 89 GLN A CA 1
ATOM 715 C C . GLN A 1 89 ? -8.162 7.467 11.148 1.00 95.69 89 GLN A C 1
ATOM 717 O O . GLN A 1 89 ? -9.029 7.890 10.391 1.00 95.69 89 GLN A O 1
ATOM 722 N N . TYR A 1 90 ? -6.910 7.926 11.137 1.00 95.56 90 TYR A N 1
ATOM 723 C CA . TYR A 1 90 ? -6.455 8.985 10.245 1.00 95.56 90 TYR A CA 1
ATOM 724 C C . TYR A 1 90 ? -6.597 8.603 8.766 1.00 95.56 90 TYR A C 1
ATOM 726 O O . TYR A 1 90 ? -7.160 9.371 7.991 1.00 95.56 90 TYR A O 1
ATOM 734 N N . VAL A 1 91 ? -6.160 7.404 8.370 1.00 94.81 91 VAL A N 1
ATOM 735 C CA . VAL A 1 91 ? -6.330 6.916 6.989 1.00 94.81 91 VAL A CA 1
ATOM 736 C C . VAL A 1 91 ? -7.813 6.760 6.646 1.00 94.81 91 VAL A C 1
ATOM 738 O O . VAL A 1 91 ? -8.247 7.241 5.604 1.00 94.81 91 VAL A O 1
ATOM 741 N N . ARG A 1 92 ? -8.616 6.154 7.534 1.00 94.69 92 ARG A N 1
ATOM 742 C CA . ARG A 1 92 ? -10.062 5.973 7.308 1.00 94.69 92 ARG A CA 1
ATOM 743 C C . ARG A 1 92 ? -10.811 7.301 7.169 1.00 94.69 92 ARG A C 1
ATOM 745 O O . ARG A 1 92 ? -11.679 7.405 6.315 1.00 94.69 92 ARG A O 1
ATOM 752 N N . SER A 1 93 ? -10.442 8.326 7.940 1.00 94.81 93 SER A N 1
ATOM 753 C CA . SER A 1 93 ? -11.084 9.648 7.857 1.00 94.81 93 SER A CA 1
ATOM 754 C C . SER A 1 93 ? -10.874 10.372 6.525 1.00 94.81 93 SER A C 1
ATOM 756 O O . SER A 1 93 ? -11.588 11.329 6.252 1.00 94.81 93 SER A O 1
ATOM 758 N N . GLN A 1 94 ? -9.905 9.937 5.711 1.00 93.75 94 GLN A N 1
ATOM 759 C CA . GLN A 1 94 ? -9.612 10.535 4.406 1.00 93.75 94 GLN A CA 1
ATOM 760 C C . GLN A 1 94 ? -10.402 9.910 3.253 1.00 93.75 94 GLN A C 1
ATOM 762 O O . GLN A 1 94 ? -10.441 10.496 2.178 1.00 93.75 94 GLN A O 1
ATOM 767 N N . VAL A 1 95 ? -10.967 8.714 3.445 1.00 88.25 95 VAL A N 1
ATOM 768 C CA . VAL A 1 95 ? -11.685 7.979 2.385 1.00 88.25 95 VAL A CA 1
ATOM 769 C C . VAL A 1 95 ? -13.203 8.031 2.534 1.00 88.25 95 VAL A C 1
ATOM 771 O O . VAL A 1 95 ? -13.923 7.694 1.602 1.00 88.25 95 VAL A O 1
ATOM 774 N N . THR A 1 96 ? -13.698 8.496 3.678 1.00 74.94 96 THR A N 1
ATOM 775 C CA . THR A 1 96 ? -15.098 8.892 3.848 1.00 74.94 96 THR A CA 1
ATOM 776 C C . THR A 1 96 ? -15.346 10.246 3.190 1.00 74.94 96 THR A C 1
ATOM 778 O O . THR A 1 96 ? -15.120 11.275 3.824 1.00 74.94 96 THR A O 1
ATOM 781 N N . ASP A 1 97 ? -15.834 10.234 1.951 1.00 60.38 97 ASP A N 1
ATOM 782 C CA . ASP A 1 97 ? -16.617 11.338 1.392 1.00 60.38 97 ASP A CA 1
ATOM 783 C C . ASP A 1 97 ? -18.103 10.919 1.400 1.00 60.38 97 ASP A C 1
ATOM 785 O O . ASP A 1 97 ? -18.491 9.997 0.684 1.00 60.38 97 ASP A O 1
ATOM 789 N N . GLU A 1 98 ? -18.880 11.635 2.229 1.00 44.69 98 GLU A N 1
ATOM 790 C CA . GLU A 1 98 ? -20.344 11.586 2.491 1.00 44.69 98 GLU A CA 1
ATOM 791 C C . GLU A 1 98 ? -20.884 10.588 3.537 1.00 44.69 98 GLU A C 1
ATOM 793 O O . GLU A 1 98 ? -21.036 9.376 3.268 1.00 44.69 98 GLU A O 1
#

InterPro domains:
  IPR058996 RelE toxin-related domain [PF26442] (15-81)

pLDDT: mean 91.05, std 13.2, range [35.09, 98.25]

Radius of gyration: 12.35 Å; chains: 1; bounding box: 32×37×33 Å

Organism: NCBI:txid1202768